Protein AF-A0AB36SZN4-F1 (afdb_monomer_lite)

Organism: NCBI:txid155322

Secondary structure (DSSP, 8-state):
--GGGT-S--EEEE-S--SSHHHHHHHH-TTSEEEE-S--S--HHHHHHHHHHHHHHHHHHH-

Structure (mmCIF, N/CA/C/O backbone):
data_AF-A0AB36SZN4-F1
#
_entry.id   AF-A0AB36SZN4-F1
#
loop_
_atom_site.group_PDB
_atom_site.id
_atom_site.type_symbol
_atom_site.label_atom_id
_atom_site.label_alt_id
_atom_site.label_comp_id
_atom_site.label_asym_id
_atom_site.label_entity_id
_atom_site.label_seq_id
_atom_site.pdbx_PDB_ins_code
_atom_site.Cartn_x
_atom_site.Cartn_y
_atom_site.Cartn_z
_atom_site.occupancy
_atom_site.B_iso_or_equiv
_atom_site.auth_seq_id
_atom_site.auth_comp_id
_atom_site.auth_asym_id
_atom_site.auth_atom_id
_atom_site.pdbx_PDB_model_num
ATOM 1 N N . MET A 1 1 ? -1.056 -15.979 11.890 1.00 56.84 1 MET A N 1
ATOM 2 C CA . MET A 1 1 ? -2.185 -15.077 12.221 1.00 56.84 1 MET A CA 1
ATOM 3 C C . MET A 1 1 ? -1.995 -14.512 13.638 1.00 56.84 1 MET A C 1
ATOM 5 O O . MET A 1 1 ? -2.775 -14.806 14.533 1.00 56.84 1 MET A O 1
ATOM 9 N N . HIS A 1 2 ? -0.899 -13.777 13.867 1.00 62.50 2 HIS A N 1
ATOM 10 C CA . HIS A 1 2 ? -0.520 -13.259 15.197 1.00 62.50 2 HIS A CA 1
ATOM 11 C C . HIS A 1 2 ? -0.571 -11.723 15.238 1.00 62.50 2 HIS A C 1
ATOM 13 O O . HIS A 1 2 ? -1.115 -11.157 16.174 1.00 62.50 2 HIS A O 1
ATOM 19 N N . HIS A 1 3 ? -0.124 -11.059 14.167 1.00 62.00 3 HIS A N 1
ATOM 20 C CA . HIS A 1 3 ? -0.052 -9.595 14.092 1.00 62.00 3 HIS A CA 1
ATOM 21 C C . HIS A 1 3 ? -1.401 -8.915 13.801 1.00 62.00 3 HIS A C 1
ATOM 23 O O . HIS A 1 3 ? -1.611 -7.780 14.204 1.00 62.00 3 HIS A O 1
ATOM 29 N N . THR A 1 4 ? -2.348 -9.603 13.155 1.00 61.62 4 THR A N 1
ATOM 30 C CA . THR A 1 4 ? -3.638 -9.009 12.747 1.00 61.62 4 THR A CA 1
ATOM 31 C C . THR A 1 4 ? -4.573 -8.695 13.912 1.00 61.62 4 THR A C 1
ATOM 33 O O . THR A 1 4 ? -5.477 -7.895 13.757 1.00 61.62 4 THR A O 1
ATOM 36 N N . LYS A 1 5 ? -4.381 -9.327 15.076 1.00 70.56 5 LYS A N 1
ATOM 37 C CA . LYS A 1 5 ? -5.204 -9.092 16.276 1.00 70.56 5 LYS A CA 1
ATOM 38 C C . LYS A 1 5 ? -4.694 -7.939 17.144 1.00 70.56 5 LYS A C 1
ATOM 40 O O . LYS A 1 5 ? -5.287 -7.663 18.178 1.00 70.56 5 LYS A O 1
ATOM 45 N N . ILE A 1 6 ? -3.564 -7.342 16.766 1.00 81.38 6 ILE A N 1
ATOM 46 C CA . ILE A 1 6 ? -2.920 -6.249 17.503 1.00 81.38 6 ILE A CA 1
ATOM 47 C C . ILE A 1 6 ? -3.433 -4.892 17.000 1.00 81.38 6 ILE A C 1
ATOM 49 O O . ILE A 1 6 ? -3.376 -3.911 17.732 1.00 81.38 6 ILE A O 1
ATOM 53 N N . PHE A 1 7 ? -3.954 -4.844 15.771 1.00 83.56 7 PHE A N 1
ATOM 54 C CA . PHE A 1 7 ? -4.361 -3.614 15.102 1.00 83.56 7 PHE A CA 1
ATOM 55 C C . PHE A 1 7 ? -5.794 -3.738 14.581 1.00 83.56 7 PHE A C 1
ATOM 57 O O . PHE A 1 7 ? -6.103 -4.678 13.849 1.00 83.56 7 PHE A O 1
ATOM 64 N N . ASP A 1 8 ? -6.644 -2.771 14.928 1.00 84.62 8 ASP A N 1
ATOM 65 C CA . ASP A 1 8 ? -8.043 -2.699 14.475 1.00 84.62 8 ASP A CA 1
ATOM 66 C C . ASP A 1 8 ? -8.182 -2.180 13.035 1.00 84.62 8 ASP A C 1
ATOM 68 O 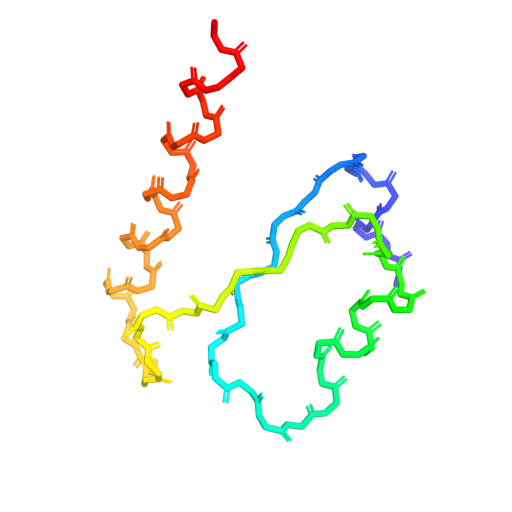O . ASP A 1 8 ? -9.212 -2.364 12.388 1.00 84.62 8 ASP A O 1
ATOM 72 N N . TYR A 1 9 ? -7.141 -1.524 12.522 1.00 89.19 9 TYR A N 1
ATOM 73 C CA . TYR A 1 9 ? -7.079 -0.984 11.171 1.00 89.19 9 TYR A CA 1
ATOM 74 C C . TYR A 1 9 ? -5.667 -1.149 10.611 1.00 89.19 9 TYR A C 1
ATOM 76 O O . TYR A 1 9 ? -4.677 -1.074 11.339 1.00 89.19 9 TYR A O 1
ATOM 84 N N . GLY A 1 10 ? -5.585 -1.382 9.305 1.00 92.06 10 GLY A N 1
ATOM 85 C CA . GLY A 1 10 ? -4.333 -1.487 8.578 1.00 92.06 10 GLY A CA 1
ATOM 86 C C . GLY A 1 10 ? -4.541 -1.193 7.100 1.00 92.06 10 GLY A C 1
ATOM 87 O O . GLY A 1 10 ? -5.647 -1.325 6.570 1.00 92.06 10 GLY A O 1
ATOM 88 N N . ILE A 1 11 ? -3.456 -0.790 6.446 1.00 95.12 11 ILE A N 1
ATOM 89 C CA . ILE A 1 11 ? -3.414 -0.483 5.019 1.00 95.12 11 ILE A CA 1
ATOM 90 C C . ILE A 1 11 ? -2.446 -1.466 4.361 1.00 95.12 11 ILE A C 1
ATOM 92 O O . ILE A 1 11 ? -1.280 -1.562 4.739 1.00 95.12 11 ILE A O 1
ATOM 96 N N . LEU A 1 12 ? -2.932 -2.209 3.371 1.00 95.06 12 LEU A N 1
ATOM 97 C CA . LEU A 1 12 ? -2.146 -3.106 2.534 1.00 95.06 12 LEU A CA 1
ATOM 98 C C . LEU A 1 12 ? -1.771 -2.389 1.234 1.00 95.06 12 LEU A C 1
ATOM 100 O O . LEU A 1 12 ? -2.639 -2.120 0.402 1.00 95.06 12 LEU A O 1
ATOM 104 N N . ILE A 1 13 ? -0.479 -2.145 1.022 1.00 95.94 13 ILE A N 1
ATOM 105 C CA . ILE A 1 13 ? 0.041 -1.610 -0.241 1.00 95.94 13 ILE A CA 1
ATOM 106 C C . ILE A 1 13 ? 0.344 -2.781 -1.188 1.00 95.94 13 ILE A C 1
ATOM 108 O O . ILE A 1 13 ? 1.307 -3.524 -1.008 1.00 95.94 13 ILE A O 1
ATOM 112 N N . ASN A 1 14 ? -0.498 -2.970 -2.201 1.00 95.00 14 ASN A N 1
ATOM 113 C CA . ASN A 1 14 ? -0.338 -3.986 -3.233 1.00 95.00 14 ASN A CA 1
ATOM 114 C C . ASN A 1 14 ? 0.688 -3.540 -4.288 1.00 95.00 14 ASN A C 1
ATOM 116 O O . ASN A 1 14 ? 0.388 -2.697 -5.136 1.00 95.00 14 ASN A O 1
ATOM 120 N N . LYS A 1 15 ? 1.874 -4.158 -4.289 1.00 93.94 15 LYS A N 1
ATOM 121 C CA . LYS A 1 15 ? 2.951 -3.965 -5.282 1.00 93.94 15 LYS A CA 1
ATOM 122 C C . LYS A 1 15 ? 2.670 -4.665 -6.618 1.00 93.94 15 LYS A C 1
ATOM 124 O O . LYS A 1 15 ? 3.480 -5.433 -7.117 1.00 93.94 15 LYS A O 1
ATOM 129 N N . GLY A 1 16 ? 1.482 -4.443 -7.177 1.00 91.75 16 GLY A N 1
ATOM 130 C CA . GLY A 1 16 ? 1.100 -5.015 -8.470 1.00 91.75 16 GLY A CA 1
ATOM 131 C C . GLY A 1 16 ? 1.020 -6.542 -8.480 1.00 91.75 16 GLY A C 1
ATOM 132 O O . GLY A 1 16 ? 1.228 -7.146 -9.532 1.00 91.75 16 GLY A O 1
ATOM 133 N N . SER A 1 17 ? 0.730 -7.174 -7.335 1.00 91.00 17 SER A N 1
ATOM 134 C CA . SER A 1 17 ? 0.625 -8.629 -7.289 1.00 91.00 17 SER A CA 1
ATOM 1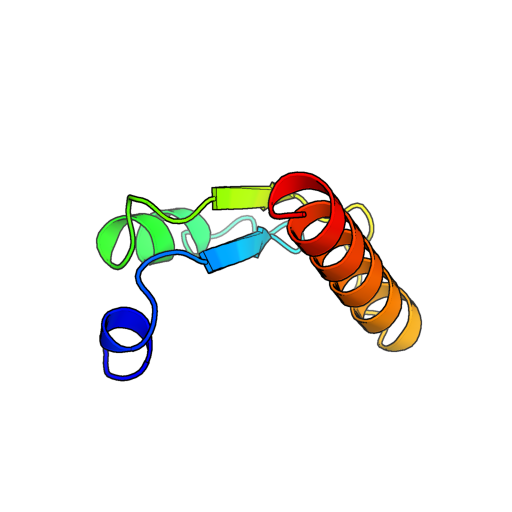35 C C . SER A 1 17 ? -0.484 -9.107 -8.221 1.00 91.00 17 SER A C 1
ATOM 137 O O . SER A 1 17 ? -1.610 -8.607 -8.171 1.00 91.00 17 SER A O 1
ATOM 139 N N . THR A 1 18 ? -0.156 -10.076 -9.073 1.00 92.38 18 THR A N 1
ATOM 140 C CA . THR A 1 18 ? -1.091 -10.711 -10.020 1.00 92.38 18 THR A CA 1
ATOM 141 C C . THR A 1 18 ? -1.596 -12.064 -9.526 1.00 92.38 18 THR A C 1
ATOM 143 O O . THR A 1 18 ? -2.417 -12.706 -10.179 1.00 92.38 18 THR A O 1
ATOM 146 N N . ASP A 1 19 ? -1.107 -12.501 -8.369 1.00 91.38 19 ASP A N 1
ATOM 147 C CA . ASP A 1 19 ? -1.534 -13.721 -7.711 1.00 91.38 19 ASP A CA 1
ATOM 148 C C . ASP A 1 19 ? -2.683 -13.455 -6.719 1.00 91.38 19 ASP A C 1
ATOM 150 O O . ASP A 1 19 ? -3.318 -12.400 -6.699 1.00 91.38 19 ASP A O 1
ATOM 154 N N . ARG A 1 20 ? -2.961 -14.435 -5.857 1.00 94.00 20 ARG A N 1
ATOM 155 C CA . ARG A 1 20 ? -4.067 -14.374 -4.893 1.00 94.00 20 ARG A CA 1
ATOM 156 C C . ARG A 1 20 ? -3.716 -13.641 -3.595 1.00 94.00 20 ARG A C 1
ATOM 158 O O . ARG A 1 20 ? -4.488 -13.718 -2.643 1.00 94.00 20 ARG A O 1
ATOM 165 N N . SER A 1 21 ? -2.587 -12.934 -3.520 1.00 93.81 21 SER A N 1
ATOM 166 C CA . SER A 1 21 ? -2.118 -12.296 -2.281 1.00 93.81 21 SER A CA 1
ATOM 167 C C . SER A 1 21 ? -3.154 -11.343 -1.678 1.00 93.81 21 SER A C 1
ATOM 169 O O . SER A 1 21 ? -3.477 -11.459 -0.497 1.00 93.81 21 SER A O 1
ATOM 171 N N . VAL A 1 22 ? -3.762 -10.466 -2.487 1.00 93.56 22 VAL A N 1
ATOM 172 C CA . VAL A 1 22 ? -4.802 -9.532 -2.010 1.00 93.56 22 VAL A CA 1
ATOM 173 C C . VAL A 1 22 ? -6.050 -10.274 -1.528 1.00 93.56 22 VAL A C 1
ATOM 175 O O . VAL A 1 22 ? -6.632 -9.907 -0.507 1.00 93.56 22 VAL A O 1
ATOM 178 N N . GLU A 1 23 ? -6.464 -11.329 -2.234 1.00 94.62 23 GLU A N 1
ATOM 179 C CA . GLU A 1 23 ? -7.611 -12.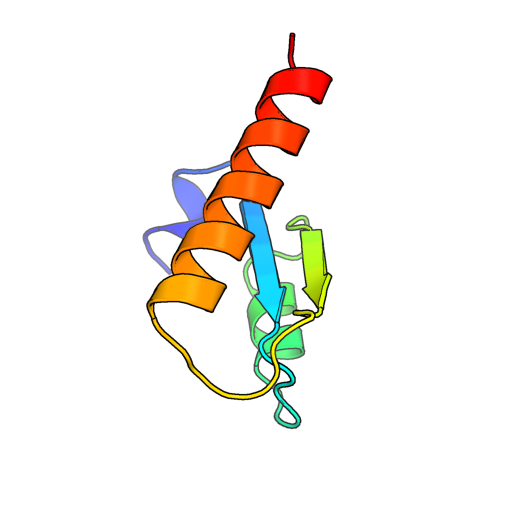151 -1.828 1.00 94.62 23 GLU A CA 1
ATOM 180 C C . GLU A 1 23 ? -7.366 -12.805 -0.469 1.00 94.62 23 GLU A C 1
ATOM 182 O O . GLU A 1 23 ? -8.226 -12.761 0.408 1.00 94.62 23 GLU A O 1
ATOM 187 N N . ILE A 1 24 ? -6.178 -13.382 -0.284 1.00 93.06 24 ILE A N 1
ATOM 188 C CA . ILE A 1 24 ? -5.775 -14.039 0.958 1.00 93.06 24 ILE A CA 1
ATOM 189 C C . ILE A 1 24 ? -5.725 -13.020 2.101 1.00 93.06 24 ILE A C 1
ATOM 191 O O . ILE A 1 24 ? -6.270 -13.280 3.172 1.00 93.06 24 ILE A O 1
ATOM 195 N N . CYS A 1 25 ? -5.156 -11.831 1.879 1.00 91.25 25 CYS A N 1
ATOM 196 C CA . CYS A 1 25 ? -5.182 -10.753 2.868 1.00 91.25 25 CYS A CA 1
ATOM 197 C C . CYS A 1 25 ? -6.617 -10.401 3.277 1.00 91.25 25 CYS A C 1
ATOM 199 O O . CYS A 1 25 ? -6.912 -10.359 4.469 1.00 91.25 25 CYS A O 1
ATOM 201 N N . LYS A 1 26 ? -7.538 -10.251 2.318 1.00 91.62 26 LYS A N 1
ATOM 202 C CA . LYS A 1 26 ? -8.954 -9.966 2.604 1.00 91.62 26 LYS A CA 1
ATOM 203 C C . LYS A 1 26 ? -9.662 -11.084 3.373 1.00 91.62 26 LYS A C 1
ATOM 205 O O . LYS A 1 26 ? -10.586 -10.793 4.122 1.00 91.62 26 LYS A O 1
ATOM 210 N N . GLN A 1 27 ? -9.245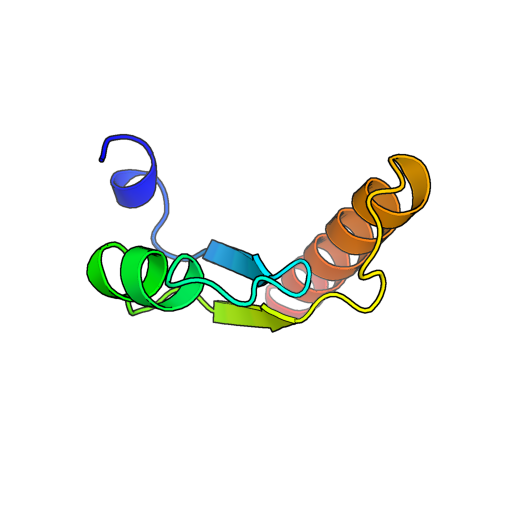 -12.344 3.237 1.00 93.25 27 GLN A N 1
ATOM 211 C CA . GLN A 1 27 ? -9.794 -13.437 4.054 1.00 93.25 27 GLN A CA 1
ATOM 212 C C . GLN A 1 27 ? -9.412 -13.303 5.533 1.00 93.25 27 GLN A C 1
ATOM 214 O O . GLN A 1 27 ? -10.200 -13.664 6.405 1.00 93.25 27 GLN A O 1
ATOM 219 N N . PHE A 1 28 ? -8.214 -12.790 5.823 1.00 89.38 28 PHE A N 1
ATOM 220 C CA . PHE A 1 28 ? -7.715 -12.648 7.192 1.00 89.38 28 PHE A CA 1
ATOM 221 C C . PHE A 1 28 ? -8.076 -11.308 7.838 1.00 89.38 28 PHE A C 1
ATOM 223 O O . PHE A 1 28 ? -8.336 -11.261 9.039 1.00 89.38 28 PHE A O 1
ATOM 230 N N . VAL A 1 29 ? -8.073 -10.233 7.053 1.00 90.50 29 VAL A N 1
ATOM 231 C CA . VAL A 1 29 ? -8.305 -8.850 7.484 1.00 90.50 29 VAL A CA 1
ATOM 232 C C . VAL A 1 29 ? -9.221 -8.131 6.483 1.00 90.50 29 VAL A C 1
ATOM 234 O O . VAL A 1 29 ? -8.793 -7.233 5.765 1.00 90.50 29 VAL A O 1
ATOM 237 N N . PRO A 1 30 ? -10.510 -8.512 6.402 1.00 91.25 30 PRO A N 1
ATOM 238 C CA . PRO A 1 30 ? -11.436 -7.985 5.389 1.00 91.25 30 PRO A CA 1
ATOM 239 C C . PRO A 1 30 ? -11.713 -6.481 5.511 1.00 91.25 30 PRO A C 1
ATOM 241 O O . PRO A 1 30 ? -12.203 -5.873 4.565 1.00 91.25 30 PRO A O 1
ATOM 244 N N . HIS A 1 31 ? -11.437 -5.904 6.680 1.00 91.31 31 HIS A N 1
ATOM 245 C CA . HIS A 1 31 ? -11.664 -4.499 7.008 1.00 91.31 31 HIS A CA 1
ATOM 246 C C . HIS A 1 31 ? -10.442 -3.612 6.731 1.00 91.31 31 HIS A C 1
ATOM 248 O O . HIS A 1 31 ? -10.548 -2.395 6.849 1.00 91.31 31 HIS A O 1
ATOM 254 N N . TRP A 1 32 ? -9.290 -4.195 6.387 1.00 93.69 32 TRP A N 1
ATOM 255 C CA . TRP A 1 32 ? -8.111 -3.415 6.022 1.00 93.69 32 TRP A CA 1
ATOM 256 C C . TRP A 1 32 ? -8.288 -2.787 4.646 1.00 93.69 32 TRP A C 1
ATOM 258 O O . TRP A 1 32 ? -8.863 -3.381 3.728 1.00 93.69 32 TRP A O 1
ATOM 268 N N . GLU A 1 33 ? -7.758 -1.581 4.498 1.00 95.06 33 GLU A N 1
ATOM 269 C CA . GLU A 1 33 ? -7.746 -0.891 3.221 1.00 95.06 33 GLU A CA 1
ATOM 270 C C . GLU A 1 33 ? -6.697 -1.520 2.302 1.00 95.06 33 GLU A C 1
ATOM 272 O O . GLU A 1 33 ? -5.614 -1.893 2.744 1.00 95.06 33 GLU A O 1
ATOM 277 N N . VAL A 1 34 ? -7.000 -1.634 1.010 1.00 95.44 34 VAL A N 1
ATOM 278 C CA . VAL A 1 34 ? -6.033 -2.095 0.008 1.00 95.44 34 VAL A CA 1
ATOM 279 C C . VAL A 1 34 ? -5.768 -0.962 -0.971 1.00 95.44 34 VAL A C 1
ATOM 281 O O . VAL A 1 34 ? -6.684 -0.531 -1.671 1.00 95.44 34 VAL A O 1
ATOM 284 N N . ARG A 1 35 ? -4.512 -0.520 -1.053 1.00 95.69 35 ARG A N 1
ATOM 285 C CA . ARG A 1 35 ? -4.039 0.516 -1.980 1.00 95.69 35 ARG A CA 1
ATOM 286 C C . ARG A 1 35 ? -3.104 -0.112 -3.001 1.00 95.69 35 ARG A C 1
ATOM 288 O O . ARG A 1 35 ? -2.244 -0.902 -2.633 1.00 95.69 35 ARG A O 1
ATOM 295 N N . ASN A 1 36 ? -3.254 0.214 -4.279 1.00 95.75 36 ASN A N 1
ATOM 296 C CA . ASN A 1 36 ? -2.289 -0.230 -5.286 1.00 95.75 36 ASN A CA 1
ATOM 297 C C . ASN A 1 36 ? -1.083 0.704 -5.286 1.00 95.75 36 ASN A C 1
ATOM 299 O O . ASN A 1 36 ? -1.250 1.921 -5.238 1.00 95.75 36 ASN A O 1
ATOM 303 N N . SER A 1 37 ? 0.110 0.124 -5.360 1.00 95.06 37 SER A N 1
ATOM 304 C CA . SER A 1 37 ? 1.341 0.895 -5.426 1.00 95.06 37 SER A CA 1
ATOM 305 C C . SER A 1 37 ? 1.475 1.629 -6.758 1.00 95.06 37 SER A C 1
ATOM 307 O O . SER A 1 37 ? 1.112 1.095 -7.809 1.00 95.06 37 SER A O 1
ATOM 309 N N . ALA A 1 38 ? 2.069 2.821 -6.717 1.00 92.31 38 ALA A N 1
ATOM 310 C CA . ALA A 1 38 ? 2.497 3.537 -7.918 1.00 92.31 38 ALA A CA 1
ATOM 311 C C . ALA A 1 38 ? 3.808 2.976 -8.509 1.00 92.31 38 ALA A C 1
ATOM 313 O O . ALA A 1 38 ? 4.109 3.208 -9.679 1.00 92.31 38 ALA A O 1
ATOM 314 N N . ASN A 1 39 ? 4.579 2.222 -7.718 1.00 91.88 39 ASN A N 1
ATOM 315 C CA . ASN A 1 39 ? 5.873 1.659 -8.099 1.00 91.88 39 ASN A CA 1
ATOM 316 C C . ASN A 1 39 ? 5.766 0.129 -8.160 1.00 91.88 39 ASN A C 1
ATOM 318 O O . ASN A 1 39 ? 5.794 -0.528 -7.119 1.00 91.88 39 ASN A O 1
ATOM 322 N N . LEU A 1 40 ? 5.622 -0.424 -9.369 1.00 89.50 40 LEU A N 1
ATOM 323 C CA . LEU A 1 40 ? 5.437 -1.869 -9.583 1.00 89.50 40 LEU A CA 1
ATOM 324 C C . LEU A 1 40 ? 6.712 -2.677 -9.321 1.00 89.50 40 LEU A C 1
ATOM 326 O O . LEU A 1 40 ? 6.644 -3.781 -8.792 1.00 89.50 40 LEU A O 1
ATOM 330 N N . GLU A 1 41 ? 7.867 -2.108 -9.656 1.00 90.19 41 GLU A N 1
ATOM 331 C CA . GLU A 1 41 ? 9.162 -2.716 -9.366 1.00 90.19 41 GLU A CA 1
ATOM 332 C C . GLU A 1 41 ? 9.615 -2.362 -7.950 1.00 90.19 41 GLU A C 1
ATOM 334 O O . GLU A 1 41 ? 9.387 -1.250 -7.457 1.00 90.19 41 GLU A O 1
ATOM 339 N N . PHE A 1 42 ? 10.275 -3.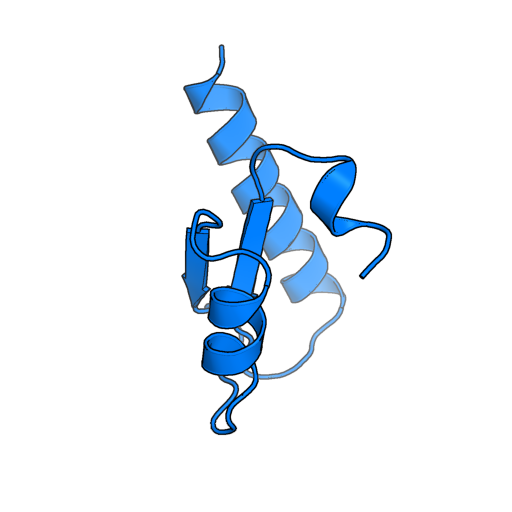313 -7.287 1.00 88.31 42 PHE A N 1
ATOM 340 C CA . PHE A 1 42 ? 10.805 -3.071 -5.954 1.00 88.31 42 PHE A CA 1
ATOM 341 C C . PHE A 1 42 ? 12.025 -2.149 -6.020 1.00 88.31 42 PHE A C 1
ATOM 343 O O . PHE A 1 42 ? 13.100 -2.539 -6.470 1.00 88.31 42 PHE A O 1
ATOM 350 N N . ASP A 1 43 ? 11.852 -0.942 -5.493 1.00 94.12 43 ASP A N 1
ATOM 351 C CA . ASP A 1 43 ? 12.925 -0.018 -5.151 1.00 94.12 43 ASP A CA 1
ATOM 352 C C . ASP A 1 43 ? 12.782 0.364 -3.676 1.00 94.12 43 ASP A C 1
ATOM 354 O O . ASP A 1 43 ? 11.695 0.737 -3.220 1.00 94.12 43 ASP A O 1
ATOM 358 N N . ALA A 1 44 ? 13.871 0.236 -2.918 1.00 94.75 44 ALA A N 1
ATOM 359 C CA . ALA A 1 44 ? 13.838 0.429 -1.474 1.00 94.75 44 ALA A CA 1
ATOM 360 C C . ALA A 1 44 ? 13.484 1.875 -1.093 1.00 94.75 44 ALA A C 1
ATOM 362 O O . ALA A 1 44 ? 12.671 2.079 -0.199 1.00 94.75 44 ALA A O 1
ATOM 363 N N . LEU A 1 45 ? 14.035 2.869 -1.798 1.00 96.69 45 LEU A N 1
ATOM 364 C CA . LEU A 1 45 ? 13.797 4.285 -1.504 1.00 96.69 45 LEU A CA 1
ATOM 365 C C . LEU A 1 45 ? 12.388 4.717 -1.918 1.00 96.69 45 LEU A C 1
ATOM 367 O O . LEU A 1 45 ? 11.747 5.496 -1.218 1.00 96.69 45 LEU A O 1
ATOM 371 N N . ALA A 1 46 ? 11.900 4.219 -3.054 1.00 95.56 46 ALA A N 1
ATOM 372 C CA . ALA A 1 46 ? 10.548 4.490 -3.522 1.00 95.56 46 ALA A CA 1
ATOM 373 C C . ALA A 1 46 ? 9.499 3.832 -2.618 1.00 95.56 46 ALA A C 1
ATOM 375 O O . ALA A 1 46 ? 8.459 4.429 -2.356 1.00 95.56 46 ALA A O 1
ATOM 376 N N . THR A 1 47 ? 9.780 2.624 -2.125 1.00 95.06 47 THR A N 1
ATOM 377 C CA . THR A 1 47 ? 8.895 1.915 -1.191 1.00 95.06 47 THR A CA 1
ATOM 378 C C . THR A 1 47 ? 8.851 2.616 0.162 1.00 95.06 47 THR A C 1
ATOM 380 O O . THR A 1 47 ? 7.765 2.829 0.686 1.00 95.06 47 THR A O 1
ATOM 383 N N . ASP A 1 48 ? 10.004 3.027 0.696 1.00 96.00 48 ASP A N 1
ATOM 384 C CA . ASP A 1 48 ? 10.076 3.777 1.955 1.00 96.00 48 ASP A CA 1
ATOM 385 C C . ASP A 1 48 ? 9.292 5.095 1.859 1.00 96.00 48 ASP A C 1
ATOM 387 O O . ASP A 1 48 ? 8.432 5.382 2.688 1.00 96.00 48 ASP A O 1
ATOM 391 N N . ARG A 1 49 ? 9.481 5.846 0.764 1.00 96.50 49 ARG A N 1
ATOM 392 C CA . ARG A 1 49 ? 8.731 7.084 0.510 1.00 96.50 49 ARG A CA 1
ATOM 393 C C . ARG A 1 49 ? 7.222 6.856 0.422 1.00 96.50 49 ARG A C 1
ATOM 395 O O . ARG A 1 49 ? 6.462 7.633 0.985 1.00 96.50 49 ARG A O 1
ATOM 402 N N . GLU A 1 50 ? 6.791 5.810 -0.274 1.00 96.56 50 GLU A N 1
ATOM 403 C CA . GLU A 1 50 ? 5.372 5.473 -0.419 1.00 96.56 50 GLU A CA 1
ATOM 404 C C . GLU A 1 50 ? 4.727 5.136 0.933 1.00 96.56 50 GLU A C 1
ATOM 406 O O . GLU A 1 50 ? 3.608 5.564 1.207 1.00 96.56 50 GLU A O 1
ATOM 411 N N . VAL A 1 51 ? 5.448 4.429 1.807 1.00 95.88 51 VAL A N 1
ATOM 412 C CA . VAL A 1 51 ? 4.995 4.177 3.181 1.00 95.88 51 VAL A CA 1
ATOM 413 C C . VAL A 1 51 ? 4.871 5.491 3.954 1.00 95.88 51 VAL A C 1
ATOM 415 O O . VAL A 1 51 ? 3.811 5.752 4.519 1.00 95.88 51 VAL A O 1
ATOM 418 N N . MET A 1 52 ? 5.887 6.358 3.904 1.00 96.44 52 MET A N 1
ATOM 419 C CA . MET A 1 52 ? 5.854 7.662 4.581 1.00 96.44 52 MET A CA 1
ATOM 420 C C . MET A 1 52 ? 4.698 8.559 4.106 1.00 96.44 52 MET A C 1
ATOM 422 O O . MET A 1 52 ? 4.111 9.292 4.900 1.00 96.44 52 MET A O 1
ATOM 426 N N . GLU A 1 53 ? 4.366 8.536 2.813 1.00 96.06 53 GLU A N 1
ATOM 427 C CA . GLU A 1 53 ? 3.239 9.296 2.255 1.00 96.06 53 GLU A CA 1
ATOM 428 C C . GLU A 1 53 ? 1.896 8.804 2.808 1.00 96.06 53 GLU A C 1
ATOM 430 O O . GLU A 1 53 ? 1.059 9.617 3.207 1.00 96.06 53 GLU A O 1
ATOM 435 N N . VAL A 1 54 ? 1.714 7.482 2.891 1.00 95.38 54 VAL A N 1
ATOM 436 C CA . VAL A 1 54 ? 0.522 6.871 3.495 1.00 95.38 54 VAL A CA 1
ATOM 437 C C . VAL A 1 54 ? 0.429 7.210 4.984 1.00 95.38 54 VAL A C 1
ATOM 439 O O . VAL A 1 54 ? -0.642 7.585 5.455 1.00 95.38 54 VAL A O 1
ATOM 442 N N . GLU A 1 55 ? 1.538 7.134 5.722 1.00 94.56 55 GLU A N 1
ATOM 443 C CA . GLU A 1 55 ? 1.582 7.491 7.146 1.00 94.56 55 GLU A CA 1
ATOM 444 C C . GLU A 1 55 ? 1.174 8.954 7.383 1.00 94.56 55 GLU A C 1
ATOM 446 O O . GLU A 1 55 ? 0.333 9.226 8.241 1.00 94.56 55 GLU A O 1
ATOM 451 N N . GLN A 1 56 ? 1.694 9.891 6.580 1.00 95.19 56 GLN A N 1
ATOM 452 C CA . GLN A 1 56 ? 1.328 11.310 6.668 1.00 95.19 56 GLN A CA 1
ATOM 453 C C . GLN A 1 56 ? -0.150 11.570 6.356 1.00 95.19 56 GLN A C 1
ATOM 455 O O . GLN A 1 56 ? -0.757 12.462 6.950 1.00 95.19 56 GLN A O 1
ATOM 460 N N . GLU A 1 57 ? -0.730 10.849 5.396 1.00 93.94 57 GLU A N 1
ATOM 461 C CA . GLU A 1 57 ? -2.155 10.967 5.074 1.00 93.94 57 GLU A CA 1
ATOM 462 C C . GLU A 1 57 ? -3.020 10.527 6.258 1.00 93.94 57 GLU A C 1
ATOM 464 O O . GLU A 1 57 ? -3.926 11.260 6.660 1.00 93.94 57 GLU A O 1
ATOM 469 N N . VAL A 1 58 ? -2.704 9.370 6.848 1.00 91.31 58 VAL A N 1
ATOM 470 C CA . VAL A 1 58 ? -3.425 8.841 8.010 1.00 91.31 58 VAL A CA 1
ATOM 471 C C . VAL A 1 58 ? -3.337 9.813 9.182 1.00 91.31 58 VAL A C 1
ATOM 473 O O . VAL A 1 58 ? -4.372 10.155 9.752 1.00 91.31 58 VAL A O 1
ATOM 476 N N . GLU A 1 59 ? -2.141 10.325 9.491 1.00 90.19 59 GLU A N 1
ATOM 477 C CA . GLU A 1 59 ? -1.940 11.289 10.579 1.00 90.19 59 GLU A CA 1
ATOM 478 C C . GLU A 1 59 ? -2.816 12.541 10.400 1.00 90.19 59 GLU A C 1
ATOM 480 O O . GLU A 1 59 ? -3.498 12.958 11.337 1.00 90.19 59 GLU A O 1
ATOM 485 N N . ARG A 1 60 ? -2.884 13.091 9.178 1.00 85.50 60 ARG A N 1
ATOM 486 C CA . ARG A 1 60 ? -3.725 14.259 8.855 1.00 85.50 60 ARG A CA 1
ATOM 487 C C . ARG A 1 60 ? -5.223 13.994 8.982 1.00 85.50 60 ARG A C 1
ATOM 489 O O . ARG A 1 60 ? -5.963 14.924 9.285 1.00 85.50 60 ARG A O 1
ATOM 496 N N . CYS A 1 61 ? -5.685 12.776 8.712 1.00 74.00 61 CYS A N 1
ATOM 497 C CA . CYS A 1 61 ? -7.100 12.413 8.828 1.00 74.00 61 CYS A CA 1
ATOM 498 C C . CYS A 1 61 ? -7.525 12.099 10.270 1.00 74.00 61 CYS A C 1
ATOM 500 O O . CYS A 1 61 ? -8.718 12.138 10.569 1.00 74.00 61 CYS A O 1
ATOM 502 N N . THR A 1 62 ? -6.572 11.774 11.144 1.00 66.62 62 THR A N 1
ATO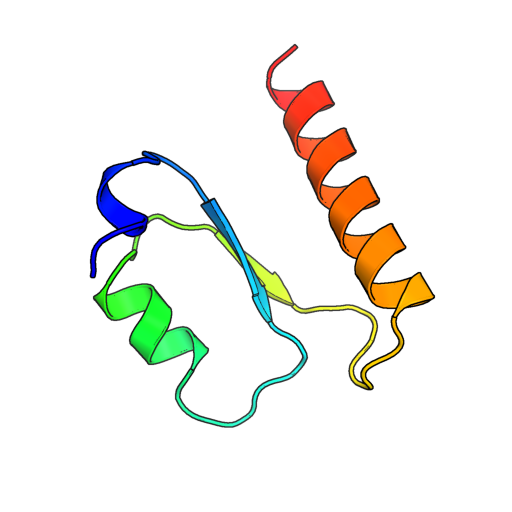M 503 C CA . THR A 1 62 ? -6.817 11.478 12.566 1.00 66.62 62 THR A CA 1
ATOM 504 C C . THR A 1 62 ? -6.579 12.663 13.509 1.00 66.62 62 THR A C 1
ATOM 506 O O . THR A 1 62 ? -6.826 12.523 14.708 1.00 66.62 62 THR A O 1
ATOM 509 N N . GLY A 1 63 ? -6.084 13.791 12.986 1.00 51.69 63 GLY A N 1
ATOM 510 C CA . GLY A 1 63 ? -5.792 15.025 13.729 1.00 51.69 63 GLY A CA 1
ATOM 511 C C . GLY A 1 63 ? -6.965 15.988 13.869 1.00 51.69 63 GLY A C 1
ATOM 512 O O . GLY A 1 63 ? -7.866 15.979 13.001 1.00 51.69 63 GLY A O 1
#

Radius of gyration: 12.7 Å; chains: 1; bounding box: 26×30×28 Å

Foldseek 3Di:
DPVLVVDPEEEAEALPDPDCPVVVCCVSNVRYHYHYDPHNDDDPVSVVVVVVVVVVVVVVVVD

Sequence (63 aa):
MHHTKIFDYGILINKGSTDRSVEICKQFVPHWEVRNSANLEFDALATDREVMEVEQEVERCTG

pLDDT: mean 89.02, std 10.6, range [51.69, 96.69]